Protein AF-A0A3D5UZ64-F1 (afdb_monomer_lite)

pLDDT: mean 83.5, std 14.89, range [51.69, 96.25]

Sequence (50 aa):
MIQKNWEELIKPNKLEINPGHDAQRFATVIAEPLERGFGLTLGNALRRVL

Foldseek 3Di:
DPPPPPPDWPAWDPWDWAADPPNVPDIDIDTDDGDVPVCVVVVVVVVVPD

Radius of gyration: 14.56 Å; chains: 1; bounding box: 28×19×42 Å

Secondary structure (DSSP, 8-state):
--TTTTTS-----SPEEEE-SSTTT-EEEE--S--TTHHHHHHHHHHHH-

Structure (mmCIF, N/CA/C/O backbone):
data_AF-A0A3D5UZ64-F1
#
_entry.id   AF-A0A3D5UZ64-F1
#
loop_
_atom_site.group_PDB
_atom_site.id
_atom_site.type_symbol
_atom_site.label_atom_id
_atom_site.label_alt_id
_atom_site.label_comp_id
_atom_site.label_asym_id
_atom_site.label_entity_id
_atom_site.label_seq_id
_atom_site.pdbx_PDB_ins_code
_atom_site.Cartn_x
_atom_site.Cartn_y
_atom_site.Cartn_z
_atom_site.occupancy
_atom_site.B_iso_or_equiv
_atom_site.auth_seq_id
_atom_site.auth_comp_id
_atom_site.auth_asym_id
_atom_site.auth_atom_id
_atom_site.pdbx_PDB_model_num
ATOM 1 N N . MET A 1 1 ? -21.997 8.583 26.827 1.00 51.69 1 MET A N 1
ATOM 2 C CA . MET A 1 1 ? -21.897 8.518 25.352 1.00 51.69 1 MET A CA 1
ATOM 3 C C . MET A 1 1 ? -20.436 8.675 24.925 1.00 51.69 1 MET A C 1
ATOM 5 O O . MET A 1 1 ? -20.026 9.796 24.691 1.00 51.69 1 MET A O 1
ATOM 9 N N . ILE A 1 2 ? -19.649 7.588 24.886 1.00 55.25 2 ILE A N 1
ATOM 10 C CA . ILE A 1 2 ? -18.228 7.555 24.429 1.00 55.25 2 ILE A CA 1
ATOM 11 C C . ILE A 1 2 ? -17.932 6.248 23.638 1.00 55.25 2 ILE A C 1
ATOM 13 O O . ILE A 1 2 ? -16.799 5.882 23.361 1.00 55.25 2 ILE A O 1
ATOM 17 N N . GLN A 1 3 ? -18.966 5.518 23.218 1.00 54.47 3 GLN A N 1
ATOM 18 C CA . GLN A 1 3 ? -18.852 4.095 22.881 1.00 54.47 3 GLN A CA 1
ATOM 19 C C . GLN A 1 3 ? -18.655 3.787 21.382 1.00 54.47 3 GLN A C 1
ATOM 21 O O . GLN A 1 3 ? -18.905 2.663 20.988 1.00 54.47 3 GLN A O 1
ATOM 26 N N . LYS A 1 4 ? -18.224 4.742 20.539 1.00 54.50 4 LYS A N 1
ATOM 27 C CA . LYS A 1 4 ? -18.163 4.541 19.069 1.00 54.50 4 LYS A CA 1
ATOM 28 C C . LYS A 1 4 ? -16.772 4.338 18.455 1.00 54.50 4 LYS A C 1
ATOM 30 O O . LYS A 1 4 ? -16.688 3.774 17.376 1.00 54.50 4 LYS A O 1
ATOM 35 N N . ASN A 1 5 ? -15.685 4.736 19.119 1.00 53.16 5 ASN A N 1
ATOM 36 C CA . ASN A 1 5 ? -14.341 4.706 18.506 1.00 53.16 5 ASN A CA 1
ATOM 37 C C . ASN A 1 5 ? -13.643 3.332 18.550 1.00 53.16 5 ASN A C 1
ATOM 39 O O . ASN A 1 5 ? -12.494 3.225 18.140 1.00 53.16 5 ASN A O 1
ATOM 43 N N . TRP A 1 6 ? -14.286 2.303 19.104 1.00 55.06 6 TRP A N 1
ATOM 44 C CA . TRP A 1 6 ? -13.692 0.971 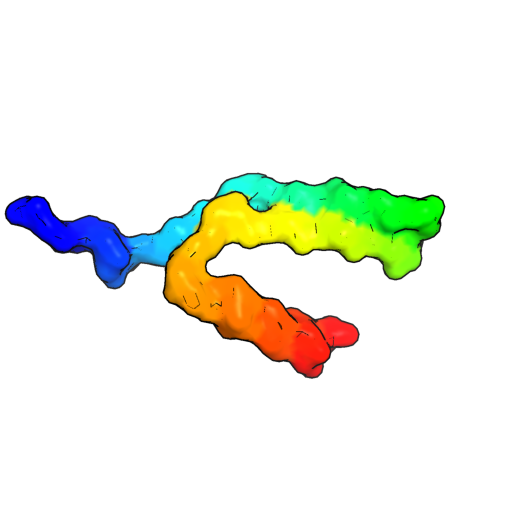19.276 1.00 55.06 6 TRP A CA 1
ATOM 45 C C . TRP A 1 6 ? -14.511 -0.151 18.619 1.00 55.06 6 TRP A C 1
ATOM 47 O O . TRP A 1 6 ? -14.054 -1.290 18.608 1.00 55.06 6 TRP A O 1
ATOM 57 N N . GLU A 1 7 ? -15.696 0.153 18.072 1.00 58.84 7 GLU A N 1
ATOM 58 C CA . GLU A 1 7 ? -16.579 -0.849 17.451 1.00 58.84 7 GLU A CA 1
ATOM 59 C C . GLU A 1 7 ? -16.330 -1.011 15.943 1.00 58.84 7 GLU A C 1
ATOM 61 O O . GLU A 1 7 ? -16.511 -2.106 15.415 1.00 58.84 7 GLU A O 1
ATOM 66 N N . GLU A 1 8 ? -15.859 0.027 15.243 1.00 64.94 8 GLU A N 1
ATOM 67 C CA . GLU A 1 8 ? -15.602 -0.029 13.800 1.00 64.94 8 GLU A CA 1
ATOM 68 C C . GLU A 1 8 ? -14.296 0.681 13.435 1.00 64.94 8 GLU A C 1
ATOM 70 O O . GLU A 1 8 ? -14.045 1.804 13.864 1.00 64.94 8 GLU A O 1
ATOM 75 N N . LEU A 1 9 ? -13.467 0.023 12.618 1.00 64.81 9 LEU A N 1
ATOM 76 C CA . LEU A 1 9 ? -12.299 0.648 11.999 1.00 64.81 9 LEU A CA 1
ATOM 77 C C . LEU A 1 9 ? -12.766 1.691 10.980 1.00 64.81 9 LEU A C 1
ATOM 79 O O . LEU A 1 9 ? -13.643 1.394 10.159 1.00 64.81 9 LEU A O 1
ATOM 83 N N . ILE A 1 10 ? -12.114 2.855 10.944 1.00 67.12 10 ILE A N 1
ATOM 84 C CA . ILE A 1 10 ? -12.200 3.749 9.788 1.00 67.12 10 ILE A CA 1
ATOM 85 C C . ILE A 1 10 ? -11.826 2.953 8.531 1.00 67.12 10 ILE A C 1
ATOM 87 O O . ILE A 1 10 ? -10.690 2.500 8.362 1.00 67.12 10 ILE A O 1
ATOM 91 N N . LYS A 1 11 ? -12.802 2.775 7.636 1.00 66.25 11 LYS A N 1
ATOM 92 C CA . LYS A 1 11 ? -12.550 2.224 6.306 1.00 66.25 11 LYS A CA 1
ATOM 93 C C . LYS A 1 11 ? -11.901 3.325 5.463 1.00 66.25 11 LYS A C 1
ATOM 95 O O . LYS A 1 11 ? -12.448 4.430 5.430 1.00 66.25 11 LYS A O 1
ATOM 100 N N . PRO A 1 12 ? -10.771 3.054 4.787 1.00 61.34 12 PRO A N 1
ATOM 101 C CA . PRO A 1 12 ? -10.205 4.023 3.862 1.00 61.34 12 PRO A CA 1
ATOM 102 C C . PRO A 1 12 ? -11.235 4.360 2.779 1.00 61.34 12 PRO A C 1
ATOM 104 O O . PRO A 1 12 ? -12.057 3.517 2.400 1.00 61.34 12 PRO A O 1
ATOM 107 N N . ASN A 1 13 ? -11.196 5.600 2.294 1.00 69.94 13 ASN A N 1
ATOM 108 C CA . ASN A 1 13 ? -12.005 6.026 1.157 1.00 69.94 13 ASN A CA 1
ATOM 109 C C . ASN A 1 13 ? -11.578 5.269 -0.118 1.00 69.94 13 ASN A C 1
ATOM 111 O O . ASN A 1 13 ? -10.776 4.332 -0.085 1.00 69.94 13 ASN A O 1
ATOM 115 N N . LYS A 1 14 ? -12.110 5.678 -1.277 1.00 74.38 14 LYS A N 1
ATOM 116 C CA . LYS A 1 14 ? -11.629 5.182 -2.571 1.00 74.38 14 LYS A CA 1
ATOM 117 C C . LYS A 1 14 ? -10.102 5.323 -2.637 1.00 74.38 14 LYS A C 1
ATOM 119 O O . LYS A 1 14 ? -9.579 6.416 -2.458 1.00 74.38 14 LYS A O 1
ATOM 124 N N . LEU A 1 15 ? -9.431 4.205 -2.902 1.00 84.06 15 LEU A N 1
ATOM 125 C CA . LEU A 1 15 ? -7.986 4.129 -3.070 1.00 84.06 15 LEU A CA 1
ATOM 126 C C . LEU A 1 15 ? -7.539 5.077 -4.187 1.00 84.06 15 LEU A C 1
ATOM 128 O O . LEU A 1 15 ? -8.042 4.980 -5.312 1.00 84.06 15 LEU A O 1
ATOM 132 N N . GLU A 1 16 ? -6.603 5.971 -3.887 1.00 91.25 16 GLU A N 1
ATOM 133 C CA . GLU A 1 16 ? -5.999 6.834 -4.895 1.00 91.25 16 GLU A CA 1
ATOM 134 C C . GLU A 1 16 ? -4.801 6.112 -5.513 1.00 91.25 16 GLU A C 1
ATOM 136 O O . GLU A 1 16 ? -3.948 5.560 -4.812 1.00 91.25 16 GLU A O 1
ATOM 141 N N . ILE A 1 17 ? -4.762 6.080 -6.844 1.00 92.62 17 ILE A N 1
ATOM 142 C CA . ILE A 1 17 ? -3.705 5.424 -7.609 1.00 92.62 17 ILE A CA 1
ATOM 143 C C . ILE A 1 17 ? -3.097 6.464 -8.534 1.00 92.62 17 ILE A C 1
ATOM 145 O O . ILE A 1 17 ? -3.735 6.910 -9.487 1.00 92.62 17 ILE A O 1
ATOM 149 N N . ASN A 1 18 ? -1.845 6.801 -8.260 1.00 95.00 18 ASN A N 1
ATOM 150 C CA . ASN A 1 18 ? -1.052 7.716 -9.055 1.00 95.00 18 ASN A CA 1
ATOM 151 C C . ASN A 1 18 ? -0.109 6.895 -9.946 1.00 95.00 18 ASN A C 1
ATOM 153 O O . ASN A 1 18 ? 0.801 6.243 -9.425 1.00 95.00 18 ASN A O 1
ATOM 157 N N . PRO A 1 19 ? -0.320 6.858 -11.275 1.00 95.00 19 PRO A N 1
ATOM 158 C CA . PRO A 1 19 ? 0.553 6.116 -12.176 1.00 95.00 19 PRO A CA 1
ATOM 159 C C . PRO A 1 19 ? 1.970 6.707 -12.165 1.00 95.00 19 PRO A C 1
ATOM 161 O O . PRO A 1 19 ? 2.153 7.920 -12.070 1.00 95.00 19 PRO A O 1
ATOM 164 N N . GLY A 1 20 ? 2.980 5.841 -12.253 1.00 92.94 20 GLY A N 1
ATOM 165 C CA . GLY A 1 20 ? 4.373 6.250 -12.415 1.00 92.94 20 GLY A CA 1
ATOM 166 C C . GLY A 1 20 ? 4.699 6.635 -13.860 1.00 92.94 20 GLY A C 1
ATOM 167 O O . GLY A 1 20 ? 3.837 6.629 -14.736 1.00 92.94 20 GLY A O 1
ATOM 168 N N . HIS A 1 21 ? 5.977 6.926 -14.125 1.00 93.06 21 HIS A N 1
ATOM 169 C CA . HIS A 1 21 ? 6.454 7.282 -15.470 1.00 93.06 21 HIS A CA 1
ATOM 170 C C . HIS A 1 21 ? 6.126 6.205 -16.524 1.00 93.06 21 HIS A C 1
ATOM 172 O O . HIS A 1 21 ? 5.735 6.527 -17.641 1.00 93.06 21 HIS A O 1
ATOM 178 N N . ASP A 1 22 ? 6.267 4.927 -16.162 1.00 96.06 22 ASP A N 1
ATOM 179 C CA . ASP A 1 22 ? 5.724 3.801 -16.926 1.00 96.06 22 ASP A CA 1
ATOM 180 C C . ASP A 1 22 ? 4.567 3.188 -16.131 1.00 96.06 22 ASP A C 1
ATOM 182 O O . ASP A 1 22 ? 4.783 2.426 -15.185 1.00 96.06 22 ASP A O 1
ATOM 186 N N . ALA A 1 23 ? 3.338 3.537 -16.514 1.00 92.69 23 ALA A N 1
ATOM 187 C CA . ALA A 1 23 ? 2.118 3.127 -15.824 1.00 92.69 23 ALA A CA 1
ATOM 188 C C . ALA A 1 23 ? 1.871 1.607 -15.850 1.00 92.69 23 ALA A C 1
ATOM 190 O O . ALA A 1 23 ? 1.067 1.113 -15.063 1.00 92.69 23 ALA A O 1
ATOM 191 N N . GLN A 1 24 ? 2.547 0.854 -16.729 1.00 94.94 24 GLN A N 1
ATOM 192 C CA . GLN A 1 24 ? 2.455 -0.609 -16.740 1.00 94.94 24 GLN A CA 1
ATOM 193 C C . GLN A 1 24 ? 3.369 -1.266 -15.700 1.00 94.94 24 GLN A C 1
ATOM 195 O O . GLN A 1 24 ? 3.185 -2.439 -15.381 1.00 94.94 24 GLN A O 1
ATOM 200 N N . ARG A 1 25 ? 4.364 -0.533 -15.186 1.00 94.12 25 ARG A N 1
ATOM 201 C CA . ARG A 1 25 ? 5.394 -1.067 -14.281 1.00 94.12 25 ARG A CA 1
ATOM 202 C C . ARG A 1 25 ? 5.382 -0.433 -12.901 1.00 94.12 25 ARG A C 1
ATOM 204 O O . ARG A 1 25 ? 5.753 -1.091 -11.935 1.00 94.12 25 ARG A O 1
ATOM 211 N N . PHE A 1 26 ? 4.990 0.834 -12.809 1.00 95.19 26 PHE A N 1
ATOM 212 C CA . PHE A 1 26 ? 5.085 1.614 -11.584 1.00 95.19 26 PHE A CA 1
ATOM 213 C C . PHE A 1 26 ? 3.789 2.364 -11.308 1.00 95.19 26 PHE A C 1
ATOM 215 O O . PHE A 1 26 ? 3.220 3.009 -12.189 1.00 95.19 26 PHE A O 1
ATOM 222 N N . ALA A 1 27 ? 3.367 2.333 -10.049 1.00 95.44 27 ALA A N 1
ATOM 223 C CA . ALA A 1 27 ? 2.293 3.159 -9.526 1.00 95.44 27 ALA A CA 1
ATOM 224 C C . ALA A 1 27 ? 2.528 3.424 -8.035 1.00 95.44 27 ALA A C 1
ATOM 226 O O . ALA A 1 27 ? 3.098 2.593 -7.326 1.00 95.44 27 ALA A O 1
ATOM 227 N N . THR A 1 28 ? 2.051 4.570 -7.568 1.00 94.94 28 THR A N 1
ATOM 228 C CA . THR A 1 28 ? 1.975 4.931 -6.156 1.00 94.94 28 THR A CA 1
ATOM 229 C C . THR A 1 28 ? 0.528 4.808 -5.715 1.00 94.94 28 THR A C 1
ATOM 231 O O . THR A 1 28 ? -0.367 5.378 -6.335 1.00 94.94 28 THR A O 1
ATOM 234 N N . VAL A 1 29 ? 0.298 4.068 -4.638 1.00 92.25 29 VAL A N 1
ATOM 235 C CA . VAL A 1 29 ? -1.034 3.823 -4.088 1.00 92.25 29 VAL A CA 1
ATOM 236 C C . VAL A 1 29 ? -1.151 4.517 -2.737 1.00 92.25 29 VAL A C 1
ATOM 238 O O . VAL A 1 29 ? -0.309 4.302 -1.865 1.00 92.25 29 VAL A O 1
ATOM 241 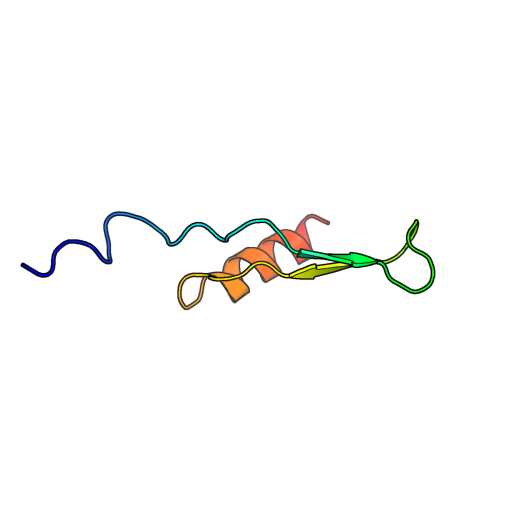N N . ILE A 1 30 ? -2.192 5.329 -2.558 1.00 92.31 30 ILE A N 1
ATOM 242 C CA . ILE A 1 30 ? -2.443 6.094 -1.334 1.00 92.31 30 ILE A CA 1
ATOM 243 C C . ILE A 1 30 ? -3.761 5.612 -0.723 1.00 92.31 30 ILE A C 1
ATOM 245 O O . ILE A 1 30 ? -4.821 5.678 -1.348 1.00 92.31 30 ILE A O 1
ATOM 249 N N . ALA A 1 31 ? -3.679 5.098 0.505 1.00 89.88 31 ALA A N 1
ATOM 250 C CA . ALA A 1 31 ? -4.819 4.621 1.277 1.00 89.88 31 ALA A CA 1
ATOM 251 C C . ALA A 1 31 ? -4.987 5.485 2.530 1.00 89.88 31 ALA A C 1
ATOM 253 O O . ALA A 1 31 ? -4.240 5.336 3.495 1.00 89.88 31 ALA A O 1
ATOM 254 N N . GLU A 1 32 ? -5.980 6.370 2.515 1.00 87.50 32 GLU A N 1
ATOM 255 C CA . GLU A 1 32 ? -6.347 7.214 3.649 1.00 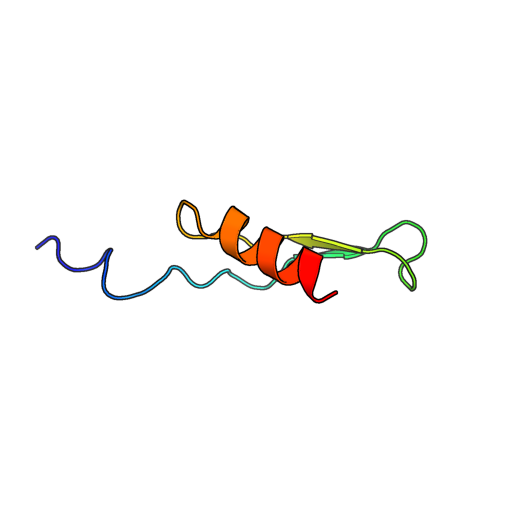87.50 32 GLU A CA 1
ATOM 256 C C . GLU A 1 32 ? -7.867 7.482 3.677 1.00 87.50 32 GLU A C 1
ATOM 258 O O . GLU A 1 32 ? -8.538 7.380 2.643 1.00 87.50 32 GLU A O 1
ATOM 263 N N . PRO A 1 33 ? -8.452 7.799 4.846 1.00 88.31 33 PRO A N 1
ATOM 264 C CA . PRO A 1 33 ? -7.843 7.781 6.181 1.00 88.31 33 PRO A CA 1
ATOM 265 C C . PRO A 1 33 ? -7.627 6.355 6.717 1.00 88.31 33 PRO A C 1
ATOM 267 O O . PRO A 1 33 ? -8.372 5.435 6.389 1.00 88.31 33 PRO A O 1
ATOM 270 N N . LEU A 1 34 ? -6.606 6.179 7.561 1.00 85.12 34 LEU A N 1
ATOM 271 C CA . LEU A 1 34 ? -6.348 4.935 8.290 1.00 85.12 34 LEU A CA 1
ATOM 272 C C . LEU A 1 34 ? -6.329 5.198 9.791 1.00 85.12 34 LEU A C 1
ATOM 274 O O . LEU A 1 34 ? -5.854 6.240 10.247 1.00 85.12 34 LEU A O 1
ATOM 27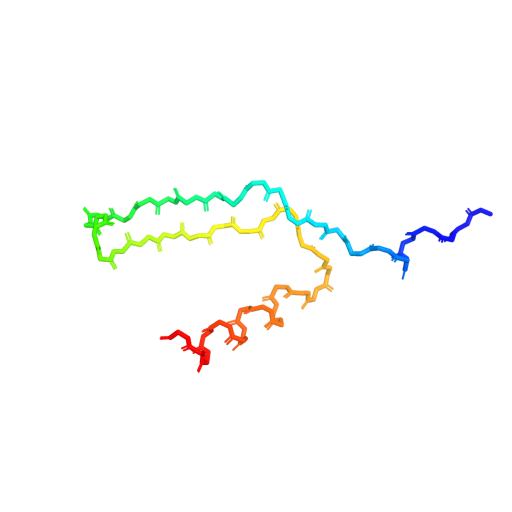8 N N . GLU A 1 35 ? -6.776 4.204 10.554 1.00 86.69 35 GLU A N 1
ATOM 279 C CA . GLU A 1 35 ? -6.625 4.203 12.004 1.00 86.69 35 GLU A CA 1
ATOM 280 C C . GLU A 1 35 ? -5.159 4.343 12.414 1.00 86.69 35 GLU A C 1
ATOM 282 O O . GLU A 1 35 ? -4.235 3.831 11.763 1.00 86.69 35 GLU A O 1
ATOM 287 N N . ARG A 1 36 ? -4.926 5.018 13.541 1.00 84.88 36 ARG A N 1
ATOM 288 C CA . ARG A 1 36 ? -3.570 5.207 14.061 1.00 84.88 36 ARG A CA 1
ATOM 289 C C . ARG A 1 36 ? -2.890 3.845 14.249 1.00 84.88 36 ARG A C 1
ATOM 291 O O . ARG A 1 36 ? -3.378 2.985 14.970 1.00 84.88 36 ARG A O 1
ATOM 298 N N . GLY A 1 37 ? -1.731 3.668 13.614 1.00 87.38 37 GLY A N 1
ATOM 299 C CA . GLY A 1 37 ? -0.942 2.431 13.673 1.00 87.38 37 GLY A CA 1
ATOM 300 C C . GLY A 1 37 ? -1.288 1.383 12.606 1.00 87.38 37 GLY A C 1
ATOM 301 O O . GLY A 1 37 ? -0.460 0.511 12.334 1.00 87.38 37 GLY A O 1
ATOM 302 N N . PHE A 1 38 ? -2.433 1.488 11.919 1.00 89.44 38 PHE A N 1
ATOM 303 C CA . PHE A 1 38 ? -2.791 0.548 10.846 1.00 89.44 38 PHE A CA 1
ATOM 304 C C . PHE A 1 38 ? -1.905 0.686 9.605 1.00 89.44 38 PHE A C 1
ATOM 306 O O . PHE A 1 38 ? -1.643 -0.316 8.941 1.00 89.44 38 PHE A O 1
ATOM 313 N N . GLY A 1 39 ? -1.369 1.882 9.332 1.00 91.38 39 GLY A N 1
ATOM 314 C CA . GLY A 1 39 ? -0.436 2.099 8.219 1.00 91.38 39 GLY A CA 1
ATOM 315 C C . GLY A 1 39 ? 0.804 1.199 8.289 1.00 91.38 39 GLY A C 1
ATOM 316 O O . GLY A 1 39 ? 1.197 0.611 7.284 1.00 91.38 39 GLY A O 1
ATOM 317 N N . LEU A 1 40 ? 1.373 1.002 9.485 1.00 94.44 40 LEU A N 1
ATOM 318 C CA . LEU A 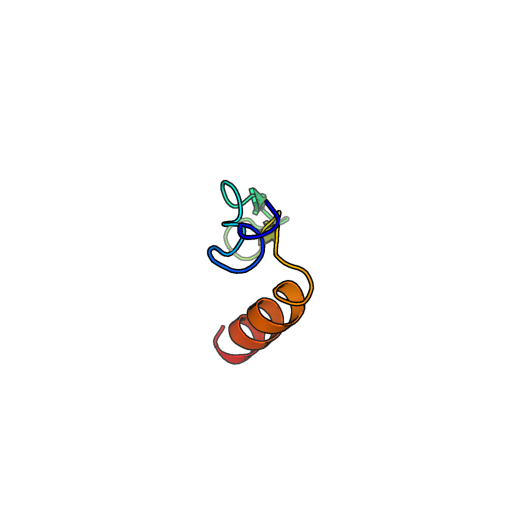1 40 ? 2.516 0.102 9.676 1.00 94.44 40 LEU A CA 1
ATOM 319 C C . LEU A 1 40 ? 2.118 -1.368 9.482 1.00 94.44 40 LEU A C 1
ATOM 321 O O . LEU A 1 40 ? 2.857 -2.128 8.861 1.00 94.44 40 LEU A O 1
ATOM 325 N N . THR A 1 41 ? 0.952 -1.764 9.998 1.00 93.94 41 THR A N 1
ATOM 326 C CA . THR A 1 41 ? 0.430 -3.134 9.878 1.00 93.94 41 THR A CA 1
ATOM 327 C C . THR A 1 41 ? 0.200 -3.510 8.415 1.00 93.94 41 THR A C 1
ATOM 329 O O . THR A 1 41 ? 0.726 -4.523 7.952 1.00 93.94 41 THR A O 1
ATOM 332 N N . LEU A 1 42 ? -0.519 -2.667 7.668 1.00 92.12 42 LEU A N 1
ATOM 333 C CA . LEU A 1 42 ? -0.793 -2.879 6.246 1.00 92.12 42 LEU A CA 1
ATOM 334 C C . LEU A 1 42 ? 0.486 -2.803 5.408 1.00 92.12 42 LEU A C 1
ATOM 336 O O . LEU A 1 42 ? 0.741 -3.703 4.612 1.00 92.12 42 LEU A O 1
ATOM 340 N N . GLY A 1 43 ? 1.330 -1.788 5.625 1.00 93.75 43 GLY A N 1
ATOM 341 C CA . GLY A 1 43 ? 2.580 -1.625 4.881 1.00 93.75 43 GLY A CA 1
ATOM 342 C C . GLY A 1 43 ? 3.540 -2.803 5.065 1.00 93.75 43 GLY A C 1
ATOM 343 O O . GLY A 1 43 ? 4.101 -3.309 4.094 1.00 93.75 43 GLY A O 1
ATOM 344 N N . ASN A 1 44 ? 3.687 -3.304 6.296 1.00 96.25 44 ASN A N 1
ATOM 345 C CA . ASN A 1 44 ? 4.510 -4.483 6.561 1.00 96.25 44 ASN A CA 1
ATOM 346 C C . ASN A 1 44 ? 3.929 -5.762 5.959 1.00 96.25 44 ASN A C 1
ATOM 348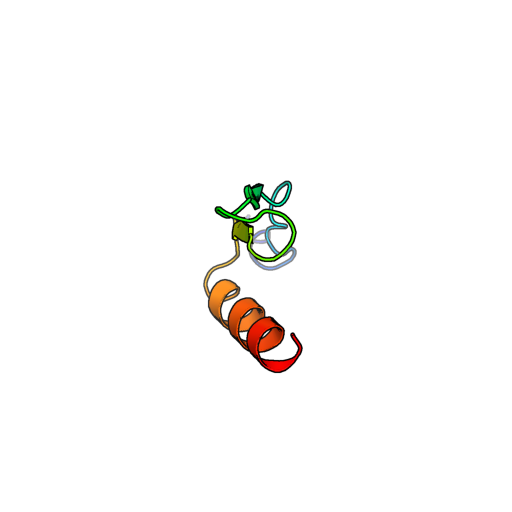 O O . ASN A 1 44 ? 4.700 -6.602 5.497 1.00 96.25 44 ASN A O 1
ATOM 352 N N . ALA A 1 45 ? 2.606 -5.936 5.983 1.00 96.12 45 ALA A N 1
ATOM 353 C CA . ALA A 1 45 ? 1.964 -7.100 5.385 1.00 96.12 45 ALA A CA 1
ATOM 354 C C . ALA A 1 45 ? 2.146 -7.110 3.860 1.00 96.12 45 ALA A C 1
ATOM 356 O O . ALA A 1 45 ? 2.637 -8.097 3.317 1.00 96.12 45 ALA A O 1
ATOM 357 N N . LEU A 1 46 ? 1.836 -5.995 3.190 1.00 95.12 46 LEU A N 1
ATOM 358 C CA . LEU A 1 46 ? 1.947 -5.867 1.736 1.00 95.12 46 LEU A CA 1
ATOM 359 C C . LEU A 1 46 ? 3.386 -6.073 1.258 1.00 95.12 46 LEU A C 1
ATOM 361 O O . LEU A 1 46 ? 3.605 -6.898 0.383 1.00 95.12 46 LEU A O 1
ATOM 365 N N . ARG A 1 47 ? 4.375 -5.430 1.897 1.00 95.50 47 ARG A N 1
ATOM 366 C CA . ARG A 1 47 ? 5.808 -5.571 1.555 1.00 95.50 47 ARG A CA 1
ATOM 367 C C . ARG A 1 47 ? 6.340 -7.007 1.665 1.00 95.50 47 ARG A C 1
ATOM 369 O O . ARG A 1 47 ? 7.405 -7.307 1.143 1.00 95.50 47 ARG A O 1
ATOM 376 N N . ARG A 1 48 ? 5.684 -7.870 2.444 1.00 96.25 48 ARG A N 1
ATOM 377 C CA . ARG A 1 48 ? 6.114 -9.265 2.633 1.00 96.25 48 ARG A CA 1
ATOM 378 C C . ARG A 1 48 ? 5.462 -10.229 1.648 1.00 96.25 48 ARG A C 1
ATOM 380 O O . ARG A 1 48 ? 5.971 -11.334 1.501 1.00 96.25 48 ARG A O 1
ATOM 387 N N . VAL A 1 49 ? 4.320 -9.858 1.077 1.00 96.25 49 VAL A N 1
ATOM 388 C CA . VAL A 1 49 ? 3.497 -10.738 0.236 1.00 96.25 49 VAL A CA 1
ATOM 389 C C . VAL A 1 49 ? 3.615 -10.372 -1.240 1.00 96.25 49 VAL A C 1
ATOM 391 O O . VAL A 1 49 ? 3.608 -11.273 -2.075 1.00 96.25 49 VAL A O 1
ATOM 394 N N . LEU A 1 50 ? 3.701 -9.075 -1.541 1.00 90.81 50 LEU A N 1
ATOM 395 C CA . LEU A 1 50 ? 3.971 -8.543 -2.875 1.00 90.81 50 LEU A CA 1
ATOM 396 C C . LEU A 1 50 ? 5.481 -8.489 -3.117 1.00 90.81 50 LEU A C 1
ATOM 398 O O . LEU A 1 50 ? 5.891 -8.858 -4.237 1.00 90.81 50 LEU A O 1
#